Protein AF-A0A953LQ44-F1 (afdb_monomer_lite)

Foldseek 3Di:
DDDDDPDPDDDDDDPLLVVQAFDAWDQDPVVRFIETEHDEQHKYKDLDPGHYDYDDDQWDKDKDADPVSSMIMMAIAQAAADPPPPDPVRCTSNYNVNVVVSRVVVRVD

Structure (mmCIF, N/CA/C/O backbone):
data_AF-A0A953LQ44-F1
#
_entry.id   AF-A0A953LQ44-F1
#
loop_
_atom_site.group_PDB
_atom_site.id
_atom_site.type_symbol
_atom_site.label_atom_id
_atom_site.label_alt_id
_atom_site.label_comp_id
_atom_site.label_asym_id
_atom_site.label_entity_id
_atom_site.label_seq_id
_atom_site.pdbx_PDB_ins_code
_atom_site.Cartn_x
_atom_site.Cartn_y
_atom_site.Cartn_z
_atom_site.occupancy
_atom_site.B_iso_or_equiv
_atom_site.auth_seq_id
_atom_site.auth_comp_id
_atom_site.auth_asym_id
_atom_site.auth_atom_id
_atom_site.pdbx_PDB_model_num
ATOM 1 N N . MET A 1 1 ? 4.711 19.511 21.869 1.00 33.75 1 MET A N 1
ATOM 2 C CA . MET A 1 1 ? 3.902 18.855 22.917 1.00 33.75 1 MET A CA 1
ATOM 3 C C . MET A 1 1 ? 3.466 17.525 22.343 1.00 33.75 1 MET A C 1
ATOM 5 O O . MET A 1 1 ? 2.688 17.508 21.401 1.00 33.75 1 MET A O 1
ATOM 9 N N . ASN A 1 2 ? 4.115 16.459 22.804 1.00 45.22 2 ASN A N 1
ATOM 10 C CA . ASN A 1 2 ? 3.978 15.101 22.286 1.00 45.22 2 ASN A CA 1
ATOM 11 C C . ASN A 1 2 ? 2.720 14.438 22.852 1.00 45.22 2 ASN A C 1
ATOM 13 O O . ASN A 1 2 ? 2.501 14.488 24.060 1.00 45.22 2 ASN A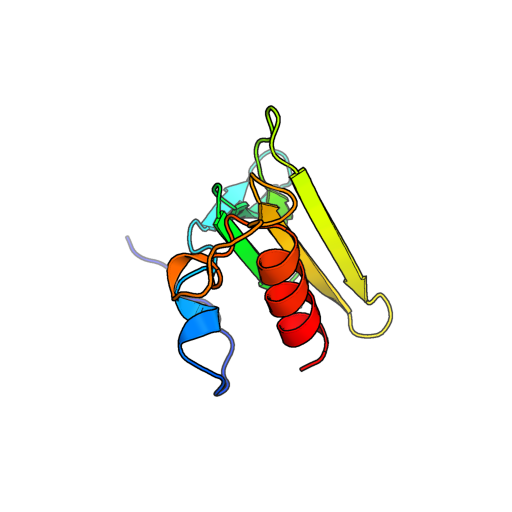 O 1
ATOM 17 N N . ALA A 1 3 ? 1.952 13.782 21.987 1.00 40.41 3 ALA A N 1
ATOM 18 C CA . ALA A 1 3 ? 0.891 12.839 22.327 1.00 40.41 3 ALA A CA 1
ATOM 19 C C . ALA A 1 3 ? 0.701 11.883 21.128 1.00 40.41 3 ALA A C 1
ATOM 21 O O . ALA A 1 3 ? 1.049 12.247 20.007 1.00 40.41 3 ALA A O 1
ATOM 22 N N . PRO A 1 4 ? 0.160 10.678 21.327 1.00 38.56 4 PRO A N 1
ATOM 23 C CA . PRO A 1 4 ? 0.835 9.526 21.897 1.00 38.56 4 PRO A CA 1
ATOM 24 C C . PRO A 1 4 ? 1.058 8.434 20.837 1.00 38.56 4 PRO A C 1
ATOM 26 O O . PRO A 1 4 ? 0.303 8.278 19.883 1.00 38.56 4 PRO A O 1
ATOM 29 N N . THR A 1 5 ? 2.096 7.634 21.047 1.00 43.91 5 THR A N 1
ATOM 30 C CA . THR A 1 5 ? 2.408 6.411 20.303 1.00 43.91 5 THR A CA 1
ATOM 31 C C . THR A 1 5 ? 1.335 5.345 20.575 1.00 43.91 5 THR A C 1
ATOM 33 O O . THR A 1 5 ? 1.522 4.463 21.410 1.00 43.91 5 THR A O 1
ATOM 36 N N . ALA A 1 6 ? 0.173 5.442 19.927 1.00 34.78 6 ALA A N 1
ATOM 37 C CA . ALA A 1 6 ? -0.905 4.470 20.070 1.00 34.78 6 ALA A CA 1
ATOM 38 C C . ALA A 1 6 ? -0.727 3.314 19.072 1.00 34.78 6 ALA A C 1
ATOM 40 O O . ALA A 1 6 ? -0.863 3.475 17.860 1.00 34.78 6 ALA A O 1
ATOM 41 N N . ALA A 1 7 ? -0.420 2.146 19.641 1.00 35.81 7 ALA A N 1
ATOM 42 C CA . ALA A 1 7 ? -0.510 0.820 19.038 1.00 35.81 7 ALA A CA 1
ATOM 43 C C . ALA A 1 7 ? 0.324 0.603 17.762 1.00 35.81 7 ALA A C 1
ATOM 45 O O . ALA A 1 7 ? -0.190 0.416 16.661 1.00 35.81 7 ALA A O 1
ATOM 46 N N . ALA A 1 8 ? 1.645 0.524 17.944 1.00 40.50 8 ALA A N 1
ATOM 47 C CA . ALA A 1 8 ? 2.421 -0.432 17.165 1.00 40.50 8 ALA A CA 1
ATOM 48 C C . ALA A 1 8 ? 1.905 -1.834 17.531 1.00 40.50 8 ALA A C 1
ATOM 50 O O . ALA A 1 8 ? 2.075 -2.285 18.667 1.00 40.50 8 ALA A O 1
ATOM 51 N N . GLU A 1 9 ? 1.200 -2.464 16.596 1.00 43.94 9 GLU A N 1
ATOM 52 C CA . GLU A 1 9 ? 0.653 -3.813 16.710 1.00 43.94 9 GLU A CA 1
ATOM 53 C C . GLU A 1 9 ? 1.745 -4.778 17.211 1.00 43.94 9 GLU A C 1
ATOM 55 O O . GLU A 1 9 ? 2.814 -4.939 16.617 1.00 43.94 9 GLU A O 1
ATOM 60 N N . ARG A 1 10 ? 1.504 -5.391 18.376 1.00 39.66 10 ARG A N 1
ATOM 61 C CA . ARG A 1 10 ? 2.316 -6.496 18.893 1.00 39.66 10 ARG A CA 1
ATOM 62 C C . ARG A 1 10 ? 2.048 -7.730 18.031 1.00 39.66 10 ARG A C 1
ATOM 64 O O . ARG A 1 10 ? 0.956 -8.271 18.112 1.00 39.66 10 ARG A O 1
ATOM 71 N N . SER A 1 11 ? 3.052 -8.226 17.310 1.00 43.12 11 SER A N 1
ATOM 72 C CA . SER A 1 11 ? 3.649 -9.562 17.511 1.00 43.12 11 SER A CA 1
ATOM 73 C C . SER A 1 11 ? 4.589 -9.938 16.355 1.00 43.12 11 SER A C 1
ATOM 75 O O . SER A 1 11 ? 4.490 -9.440 15.240 1.00 43.12 11 SER A O 1
ATOM 77 N N . ALA A 1 12 ? 5.547 -10.798 16.685 1.00 44.09 12 ALA A N 1
ATOM 78 C CA . ALA A 1 12 ? 6.690 -11.269 15.917 1.00 44.09 12 ALA A CA 1
ATOM 79 C C . ALA A 1 12 ? 6.395 -11.719 14.469 1.00 44.09 12 ALA A C 1
ATOM 81 O O . ALA A 1 12 ? 5.514 -12.535 14.223 1.00 44.09 12 ALA A O 1
ATOM 82 N N . GLY A 1 13 ? 7.224 -11.275 13.517 1.00 38.72 13 GLY A N 1
ATOM 83 C CA . GLY A 1 13 ? 7.262 -11.848 12.170 1.00 38.72 13 GLY A CA 1
ATOM 84 C C . GLY A 1 13 ? 8.189 -11.094 11.215 1.00 38.72 13 GLY A C 1
ATOM 85 O O . GLY A 1 13 ? 7.852 -9.994 10.804 1.00 38.72 13 GLY A O 1
ATOM 86 N N . ASN A 1 14 ? 9.322 -11.726 10.886 1.00 48.53 14 ASN A N 1
ATOM 87 C CA . ASN A 1 14 ? 10.274 -11.513 9.779 1.00 48.53 14 ASN A CA 1
ATOM 88 C C . ASN A 1 14 ? 10.683 -10.066 9.397 1.00 48.53 14 ASN A C 1
ATOM 90 O O . ASN A 1 14 ? 9.864 -9.262 8.962 1.00 48.53 14 ASN A O 1
ATOM 94 N N . GLY A 1 15 ? 11.985 -9.755 9.465 1.00 52.94 15 GLY A N 1
ATOM 95 C CA . GLY A 1 15 ? 12.549 -8.416 9.204 1.00 52.94 15 GLY A CA 1
ATOM 96 C C . GLY A 1 15 ? 12.130 -7.764 7.875 1.00 52.94 15 GLY A C 1
ATOM 97 O O . GLY A 1 15 ? 12.006 -6.543 7.822 1.00 52.94 15 GLY A O 1
ATOM 98 N N . ALA A 1 16 ? 11.797 -8.566 6.857 1.00 54.53 16 ALA A N 1
ATOM 99 C CA . ALA A 1 16 ? 11.326 -8.106 5.547 1.00 54.53 16 ALA A CA 1
ATOM 100 C C . ALA A 1 16 ? 10.016 -7.290 5.595 1.00 54.53 16 ALA A C 1
ATOM 102 O O . ALA A 1 16 ? 9.829 -6.363 4.806 1.00 54.53 16 ALA A O 1
ATOM 103 N N . PHE A 1 17 ? 9.116 -7.590 6.543 1.00 65.94 17 PHE A N 1
ATOM 104 C CA . PHE A 1 17 ? 7.835 -6.884 6.665 1.00 65.94 17 PHE A CA 1
ATOM 105 C C . PHE A 1 17 ? 8.001 -5.449 7.163 1.00 65.94 17 PHE A C 1
ATOM 107 O O . PHE A 1 17 ? 7.177 -4.600 6.834 1.00 65.94 17 PHE A O 1
ATOM 114 N N . ARG A 1 18 ? 9.034 -5.179 7.972 1.00 71.88 18 ARG A N 1
ATOM 115 C CA . ARG A 1 18 ? 9.238 -3.867 8.605 1.00 71.88 18 ARG A CA 1
ATOM 116 C C . ARG A 1 18 ? 9.911 -2.865 7.682 1.00 71.88 18 ARG A C 1
ATOM 118 O O . ARG A 1 18 ? 9.671 -1.677 7.840 1.00 71.88 18 ARG A O 1
ATOM 125 N N . GLU A 1 19 ? 10.734 -3.338 6.753 1.00 76.94 19 GLU A N 1
ATOM 126 C CA . GLU A 1 19 ? 11.470 -2.477 5.822 1.00 76.94 19 GLU A CA 1
ATOM 127 C C . GLU A 1 19 ? 10.533 -1.677 4.910 1.00 76.94 19 GLU A C 1
ATOM 129 O O . GLU A 1 19 ? 10.794 -0.514 4.625 1.00 76.94 19 GLU A O 1
ATOM 134 N N . HIS A 1 20 ? 9.413 -2.282 4.512 1.00 84.50 20 HIS A N 1
ATOM 135 C CA . HIS A 1 20 ? 8.482 -1.708 3.541 1.00 84.50 20 HIS A CA 1
ATOM 136 C C . HIS A 1 20 ? 7.183 -1.183 4.181 1.00 84.50 20 HIS A C 1
ATOM 138 O O . HIS A 1 20 ? 6.256 -0.806 3.469 1.00 84.50 20 HIS A O 1
ATOM 144 N N . LEU A 1 21 ? 7.063 -1.199 5.514 1.00 89.75 21 LEU A N 1
ATOM 145 C CA . LEU A 1 21 ? 5.835 -0.783 6.192 1.00 89.75 21 LEU A CA 1
ATOM 146 C C . LEU A 1 21 ? 5.747 0.747 6.256 1.00 89.75 21 LEU A C 1
ATOM 148 O O . LEU A 1 21 ? 6.638 1.399 6.800 1.00 89.75 21 LEU A O 1
ATOM 152 N N . ALA A 1 22 ? 4.643 1.315 5.773 1.00 92.56 22 ALA A N 1
ATOM 153 C CA . ALA A 1 22 ? 4.426 2.756 5.815 1.00 92.56 22 ALA A CA 1
ATOM 154 C C . ALA A 1 22 ? 4.343 3.277 7.263 1.00 92.56 22 ALA A C 1
ATOM 156 O O . ALA A 1 22 ? 3.576 2.772 8.088 1.00 92.56 22 ALA A O 1
ATOM 157 N N . ALA A 1 23 ? 5.106 4.332 7.561 1.00 88.62 23 ALA A N 1
ATOM 158 C CA . ALA A 1 23 ? 5.153 4.966 8.885 1.00 88.62 23 ALA A CA 1
ATOM 159 C C . ALA A 1 23 ? 4.532 6.376 8.922 1.00 88.62 23 ALA A C 1
ATOM 161 O O . ALA A 1 23 ? 4.362 6.954 9.998 1.00 88.62 23 ALA A O 1
ATOM 162 N N . ASN A 1 24 ? 4.183 6.944 7.763 1.00 91.06 24 ASN A N 1
ATOM 163 C CA . ASN A 1 24 ? 3.723 8.328 7.645 1.00 91.06 24 ASN A CA 1
ATOM 164 C C . ASN A 1 24 ? 2.257 8.474 8.074 1.00 91.06 24 ASN A C 1
ATOM 166 O O . ASN A 1 24 ? 1.352 8.437 7.239 1.00 91.06 24 ASN A O 1
ATOM 170 N N . ARG A 1 25 ? 2.020 8.652 9.377 1.00 94.00 25 ARG A N 1
ATOM 171 C CA . ARG A 1 25 ? 0.681 8.878 9.940 1.00 94.00 25 ARG A CA 1
ATOM 172 C C . ARG A 1 25 ? 0.395 10.361 10.178 1.00 94.00 25 ARG A C 1
ATOM 174 O O . ARG A 1 25 ? 1.276 11.102 10.608 1.00 94.00 25 ARG A O 1
ATOM 181 N N . TYR A 1 26 ? -0.836 10.789 9.922 1.00 94.12 26 TYR A N 1
ATOM 182 C CA . TYR A 1 26 ? -1.313 12.149 10.177 1.00 94.12 26 TYR A CA 1
ATOM 183 C C . TYR A 1 26 ? -2.833 12.158 10.369 1.00 94.12 26 TYR A C 1
ATOM 185 O O . TYR A 1 26 ? -3.509 11.229 9.948 1.00 94.12 26 TYR A O 1
ATOM 193 N N . PHE A 1 27 ? -3.383 13.209 10.976 1.00 95.56 27 PHE A N 1
ATOM 194 C CA . PHE A 1 27 ? -4.836 13.377 11.062 1.00 95.56 27 PHE A CA 1
ATOM 195 C C . PHE A 1 27 ? -5.363 14.075 9.804 1.00 95.56 27 PHE A C 1
ATOM 197 O O . PHE A 1 27 ? -4.960 15.206 9.507 1.00 95.56 27 PHE A O 1
ATOM 204 N N . ASP A 1 28 ? -6.257 13.419 9.066 1.00 94.25 28 ASP A N 1
ATOM 205 C CA . ASP A 1 28 ? -6.868 13.972 7.862 1.00 94.25 28 ASP A CA 1
ATOM 206 C C . ASP A 1 28 ? -8.177 14.690 8.210 1.00 94.25 28 ASP A C 1
ATOM 208 O O . ASP A 1 28 ? -9.157 14.087 8.646 1.00 94.25 28 ASP A O 1
ATOM 212 N N . ARG A 1 29 ? -8.196 16.013 8.021 1.00 94.00 29 ARG A N 1
ATOM 213 C CA . ARG A 1 29 ? -9.354 16.854 8.363 1.00 94.00 29 ARG A CA 1
ATOM 214 C C . ARG A 1 29 ? -10.525 16.691 7.402 1.00 94.00 29 ARG A C 1
ATOM 216 O O . ARG A 1 29 ? -11.646 16.999 7.790 1.00 94.00 29 ARG A O 1
ATOM 223 N N . ASN A 1 30 ? -10.285 16.233 6.176 1.00 93.81 30 ASN A N 1
ATOM 224 C CA . ASN A 1 30 ? -11.345 16.053 5.191 1.00 93.81 30 ASN A CA 1
ATOM 225 C C . ASN A 1 30 ? -12.154 14.794 5.510 1.00 93.81 30 ASN A C 1
ATOM 227 O O . ASN A 1 30 ? -13.371 14.794 5.354 1.00 93.81 30 ASN A O 1
ATOM 231 N N . PHE A 1 31 ? -11.479 13.749 5.996 1.00 91.88 31 PHE A N 1
ATOM 232 C 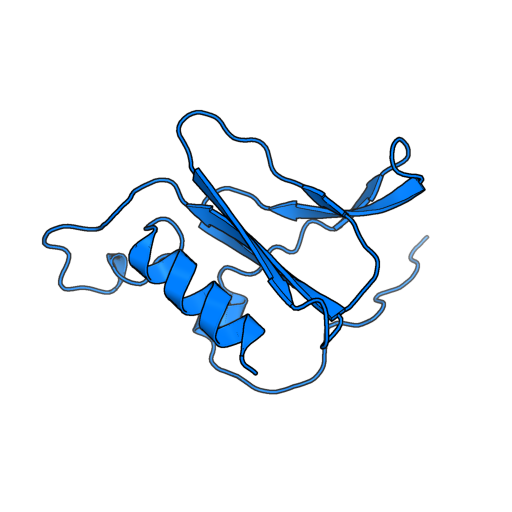CA . PHE A 1 31 ? -12.115 12.512 6.454 1.00 91.88 31 PHE A CA 1
ATOM 233 C C . PHE A 1 31 ? -12.422 12.496 7.957 1.00 91.88 31 PHE A C 1
ATOM 235 O O . PHE A 1 31 ? -13.112 11.592 8.420 1.00 91.88 31 PHE A O 1
ATOM 242 N N . ASN A 1 32 ? -11.933 13.487 8.712 1.00 93.75 32 ASN A N 1
ATOM 243 C CA . ASN A 1 32 ? -12.048 13.574 10.169 1.00 93.75 32 ASN A CA 1
ATOM 244 C C . ASN A 1 32 ? -11.602 12.273 10.870 1.00 93.75 32 ASN A C 1
ATOM 246 O O . ASN A 1 32 ? -12.290 11.754 11.748 1.00 93.75 32 ASN A O 1
ATOM 250 N N . SER A 1 33 ? -10.469 11.721 10.435 1.00 95.12 33 SER A N 1
ATOM 251 C CA . SER A 1 33 ? -9.951 10.425 10.881 1.00 95.12 33 SER A CA 1
ATOM 252 C C . SER A 1 33 ? -8.422 10.403 10.809 1.00 95.12 33 SER A C 1
ATOM 254 O O . SER A 1 33 ? -7.809 11.199 10.088 1.00 95.12 33 SER A O 1
ATOM 256 N N . ASP A 1 34 ? -7.797 9.492 11.553 1.00 96.38 34 ASP A N 1
ATOM 257 C CA . ASP A 1 34 ? -6.378 9.204 11.376 1.00 96.38 34 ASP A CA 1
ATOM 258 C C . ASP A 1 34 ? -6.141 8.624 9.982 1.00 96.38 34 ASP A C 1
ATOM 260 O O . ASP A 1 34 ? -6.937 7.843 9.461 1.00 96.38 34 ASP A O 1
ATOM 264 N N . ALA A 1 35 ? -5.027 9.002 9.372 1.00 96.44 35 ALA A N 1
ATOM 265 C CA . ALA A 1 35 ? -4.646 8.562 8.048 1.00 96.44 35 ALA A CA 1
ATOM 266 C C . ALA A 1 35 ? -3.194 8.089 8.011 1.00 96.44 35 ALA A C 1
ATOM 268 O O . ALA A 1 35 ? -2.322 8.613 8.708 1.00 96.44 35 ALA A O 1
ATOM 269 N N . VAL A 1 36 ? -2.923 7.106 7.157 1.00 97.44 36 VAL A N 1
ATOM 270 C CA . VAL A 1 36 ? -1.575 6.624 6.850 1.00 97.44 36 VAL A CA 1
ATOM 271 C C . VAL A 1 36 ? -1.307 6.833 5.371 1.00 97.44 36 VAL A C 1
ATOM 273 O O . VAL A 1 36 ? -2.048 6.338 4.524 1.00 97.44 36 VAL A O 1
ATOM 276 N N . LYS A 1 37 ? -0.237 7.565 5.057 1.00 96.38 37 LYS A N 1
ATOM 277 C CA . LYS A 1 37 ? 0.221 7.775 3.685 1.00 96.38 37 LYS A CA 1
ATOM 278 C C . LYS A 1 37 ? 1.225 6.698 3.290 1.00 96.38 37 LYS A C 1
ATOM 280 O O . LYS A 1 37 ? 2.287 6.608 3.898 1.00 96.38 37 LYS A O 1
ATOM 285 N N . ILE A 1 38 ? 0.906 5.946 2.243 1.00 96.38 38 ILE A N 1
ATOM 286 C CA . ILE A 1 38 ? 1.800 4.973 1.611 1.00 96.38 38 ILE A CA 1
ATOM 287 C C . ILE A 1 38 ? 2.585 5.667 0.493 1.00 96.38 38 ILE A C 1
ATOM 289 O O . ILE A 1 38 ? 1.987 6.287 -0.394 1.00 96.38 38 ILE A O 1
ATOM 293 N N . LEU A 1 39 ? 3.911 5.556 0.526 1.00 95.56 39 LEU A N 1
ATOM 294 C CA . LEU A 1 39 ? 4.829 6.007 -0.522 1.00 95.56 39 LEU A CA 1
ATOM 295 C C . LEU A 1 39 ? 5.179 4.861 -1.497 1.00 95.56 39 LEU A C 1
ATOM 297 O O . LEU A 1 39 ? 4.927 3.694 -1.195 1.00 95.56 39 LEU A O 1
ATOM 301 N N . PRO A 1 40 ? 5.755 5.153 -2.679 1.00 94.12 40 PRO A N 1
ATOM 302 C CA . PRO A 1 40 ? 6.158 4.110 -3.619 1.00 94.12 40 PRO A CA 1
ATOM 303 C C . PRO A 1 40 ? 7.121 3.088 -3.000 1.00 94.12 40 PRO A C 1
ATOM 305 O O . PRO A 1 40 ? 8.165 3.451 -2.460 1.00 94.12 40 PRO A O 1
ATOM 308 N N . GLY A 1 41 ? 6.797 1.803 -3.139 1.00 92.12 41 GLY A N 1
ATOM 309 C CA . GLY A 1 41 ? 7.534 0.699 -2.527 1.00 92.12 41 GLY A CA 1
ATOM 310 C C . GLY A 1 41 ? 7.156 0.426 -1.070 1.00 92.12 41 GLY A C 1
ATOM 311 O O . GLY A 1 41 ? 7.864 -0.326 -0.411 1.00 92.12 41 GLY A O 1
ATOM 312 N N . GLU A 1 42 ? 6.076 1.015 -0.558 1.00 95.25 42 GLU A N 1
ATOM 313 C CA . GLU A 1 42 ? 5.564 0.732 0.781 1.00 95.25 42 GLU A CA 1
ATOM 314 C C . GLU A 1 42 ? 4.237 -0.038 0.736 1.00 95.25 42 GLU A C 1
ATOM 316 O O . GLU A 1 42 ? 3.536 -0.112 -0.279 1.00 95.25 42 GLU A O 1
ATOM 321 N N . TYR A 1 43 ? 3.865 -0.599 1.881 1.00 96.00 43 TYR A N 1
ATOM 322 C CA . TYR A 1 43 ? 2.554 -1.181 2.123 1.00 96.00 43 TYR A CA 1
ATOM 323 C C . TYR A 1 43 ? 2.109 -0.927 3.562 1.00 96.00 43 TYR A C 1
ATOM 325 O O . TYR A 1 43 ? 2.898 -0.543 4.428 1.00 96.00 43 TYR A O 1
ATOM 333 N N . TYR A 1 44 ? 0.826 -1.135 3.826 1.00 96.75 44 TYR A N 1
ATOM 334 C CA . TYR A 1 44 ? 0.260 -0.986 5.154 1.00 96.75 44 TYR A CA 1
ATOM 335 C C . TYR A 1 44 ? -0.920 -1.938 5.348 1.00 96.75 44 TYR A C 1
ATOM 337 O O . TYR A 1 44 ? -1.742 -2.097 4.447 1.00 96.75 44 TYR A O 1
ATOM 345 N N . VAL A 1 45 ? -1.004 -2.560 6.522 1.00 95.81 45 VAL A N 1
ATOM 346 C CA . VAL A 1 45 ? -2.116 -3.420 6.954 1.00 95.81 45 VAL A CA 1
ATOM 347 C C . VAL A 1 45 ? -2.565 -2.935 8.322 1.00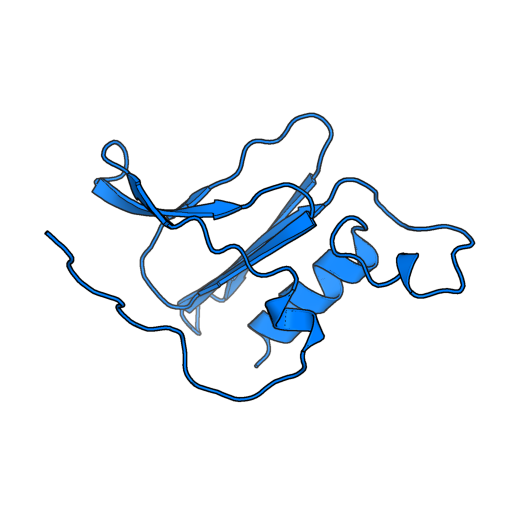 95.81 45 VAL A C 1
ATOM 349 O O . VAL A 1 45 ? -1.741 -2.494 9.118 1.00 95.81 45 VAL A O 1
ATOM 352 N N . THR A 1 46 ? -3.867 -2.965 8.581 1.00 94.75 46 THR A N 1
ATOM 353 C CA . THR A 1 46 ? -4.424 -2.579 9.873 1.00 94.75 46 THR A CA 1
ATOM 354 C C . THR A 1 46 ? -5.805 -3.186 10.099 1.00 94.75 46 THR A C 1
ATOM 356 O O . THR A 1 46 ? -6.563 -3.417 9.153 1.00 94.75 46 THR A O 1
ATOM 359 N N . ALA A 1 47 ? -6.138 -3.406 11.369 1.00 94.69 47 ALA A N 1
ATOM 360 C CA . ALA A 1 47 ? -7.500 -3.678 11.832 1.00 94.69 47 ALA A CA 1
ATOM 361 C C . ALA A 1 47 ? -8.206 -2.423 12.390 1.00 94.69 47 ALA A C 1
ATOM 363 O O . ALA A 1 47 ? -9.384 -2.475 12.736 1.00 94.69 47 ALA A O 1
ATOM 364 N N . SER A 1 48 ? -7.490 -1.301 12.510 1.00 93.00 48 SER A N 1
ATOM 365 C CA . SER A 1 48 ? -8.009 -0.061 13.088 1.00 93.00 48 SER A CA 1
ATOM 366 C C . SER A 1 48 ? -8.860 0.728 12.091 1.00 93.00 48 SER A C 1
ATOM 368 O O . SER A 1 48 ? -8.644 0.679 10.879 1.00 93.00 48 SER A O 1
ATOM 370 N N . GLU A 1 49 ? -9.797 1.522 12.610 1.00 91.75 49 GLU A N 1
ATOM 371 C CA . GLU A 1 49 ? -10.576 2.476 11.817 1.00 91.75 49 GLU A CA 1
ATOM 372 C C . GLU A 1 49 ? -9.735 3.715 11.484 1.00 91.75 49 GLU A C 1
ATOM 374 O O . GLU A 1 49 ? -9.699 4.690 12.231 1.00 91.75 49 GLU A O 1
ATOM 379 N N . LEU A 1 50 ? -9.026 3.651 10.359 1.00 94.69 50 LEU A N 1
ATOM 380 C CA . LEU A 1 50 ? -8.231 4.749 9.813 1.00 94.69 50 LEU A CA 1
ATOM 381 C C . LEU A 1 50 ? -8.300 4.760 8.284 1.00 94.69 50 LEU A C 1
ATOM 383 O O . LEU A 1 50 ? -8.688 3.775 7.649 1.00 94.69 50 LEU A O 1
ATOM 387 N N . VAL A 1 51 ? -7.881 5.867 7.681 1.00 95.50 51 VAL A N 1
ATOM 388 C CA . VAL A 1 51 ? -7.811 6.030 6.228 1.00 95.50 51 VAL A CA 1
ATOM 389 C C . VAL A 1 51 ? -6.420 5.650 5.724 1.00 95.50 51 VAL A C 1
ATOM 391 O O . VAL A 1 51 ? -5.413 6.174 6.188 1.00 95.50 51 VAL A O 1
ATOM 394 N N . ILE A 1 52 ? -6.333 4.772 4.728 1.00 96.44 52 ILE A N 1
ATOM 395 C CA . ILE A 1 52 ? -5.070 4.519 4.024 1.00 96.44 52 ILE A CA 1
ATOM 396 C C . ILE A 1 52 ? -5.079 5.326 2.726 1.00 96.44 52 ILE A C 1
ATOM 398 O O . ILE A 1 52 ? -6.016 5.219 1.937 1.00 96.44 52 ILE A O 1
ATOM 402 N N . VAL A 1 53 ? -4.058 6.156 2.517 1.00 96.31 53 VAL A N 1
ATOM 403 C CA . VAL A 1 53 ? -3.979 7.106 1.402 1.00 96.31 53 VAL A CA 1
ATOM 404 C C . VAL A 1 53 ? -2.697 6.883 0.616 1.00 96.31 53 VAL A C 1
ATOM 406 O O . VAL A 1 53 ? -1.622 6.694 1.181 1.00 96.31 53 VAL A O 1
ATOM 409 N N . THR A 1 54 ? -2.777 6.997 -0.704 1.00 96.19 54 THR A N 1
ATOM 410 C CA . THR A 1 54 ? -1.597 7.118 -1.555 1.00 96.19 54 THR A CA 1
ATOM 411 C C . THR A 1 54 ? -1.897 7.990 -2.770 1.00 96.19 54 THR A C 1
ATOM 413 O O . THR A 1 54 ? -3.057 8.266 -3.073 1.00 96.19 54 THR A O 1
ATOM 416 N N . VAL A 1 55 ? -0.853 8.456 -3.448 1.00 96.12 55 VAL A N 1
ATOM 417 C CA . VAL A 1 55 ? -0.967 9.207 -4.703 1.00 96.12 55 VAL A CA 1
ATOM 418 C C . VAL A 1 55 ? -0.391 8.342 -5.809 1.00 96.12 55 VAL A C 1
ATOM 420 O O . VAL A 1 55 ? 0.779 7.974 -5.744 1.00 96.12 55 VAL A O 1
ATOM 423 N N . LEU A 1 56 ? -1.203 8.031 -6.819 1.00 95.06 56 LEU A N 1
ATOM 424 C CA . LEU A 1 56 ? -0.790 7.214 -7.956 1.00 95.06 56 LEU A CA 1
ATOM 425 C C . LEU A 1 56 ? -0.574 8.082 -9.198 1.00 95.06 56 LEU A C 1
ATOM 427 O O . LEU A 1 56 ? -1.390 8.944 -9.519 1.00 95.06 56 LEU A O 1
ATOM 431 N N . GLY A 1 57 ? 0.541 7.833 -9.883 1.00 93.12 57 GLY A N 1
ATOM 432 C CA . GLY A 1 57 ? 0.770 8.236 -11.270 1.00 93.12 57 GLY A CA 1
ATOM 433 C C . GLY A 1 57 ? 0.577 7.030 -12.189 1.00 93.12 57 GLY A C 1
ATOM 434 O O . GLY A 1 57 ? -0.515 6.482 -12.275 1.00 93.12 57 GLY A O 1
ATOM 435 N N . SER A 1 58 ? 1.659 6.569 -12.821 1.00 93.56 58 SER A N 1
ATOM 436 C CA . SER A 1 58 ? 1.691 5.286 -13.547 1.00 93.56 58 SER A CA 1
ATOM 437 C C . SER A 1 58 ? 1.777 4.054 -12.635 1.00 93.56 58 SER A C 1
ATOM 439 O O . SER A 1 58 ? 1.659 2.928 -13.109 1.00 93.56 58 SER A O 1
ATOM 441 N N . CYS A 1 59 ? 2.042 4.263 -11.345 1.00 95.12 59 CYS A N 1
ATOM 4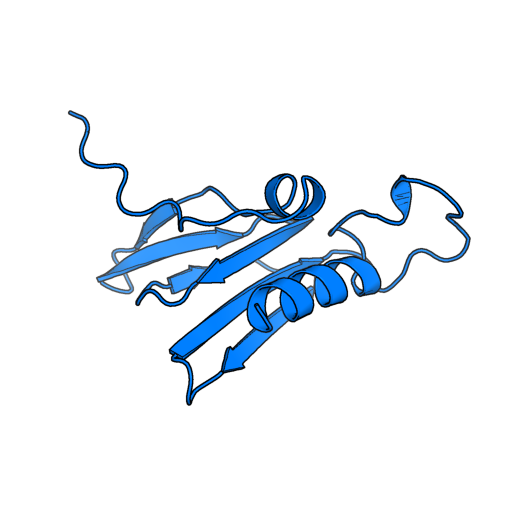42 C CA . CYS A 1 59 ? 2.172 3.205 -10.349 1.00 95.12 59 CYS A CA 1
ATOM 443 C C . CYS A 1 59 ? 0.817 2.564 -10.036 1.00 95.12 59 CYS A C 1
ATOM 445 O O . CYS A 1 59 ? -0.237 3.148 -10.293 1.00 95.12 59 CYS A O 1
ATOM 447 N N . VAL A 1 60 ? 0.853 1.379 -9.431 1.00 95.56 60 VAL A N 1
ATOM 448 C CA . VAL A 1 60 ? -0.344 0.602 -9.102 1.00 95.56 60 VAL A CA 1
ATOM 449 C C . VAL A 1 60 ? -0.401 0.340 -7.599 1.00 95.56 60 VAL A C 1
ATOM 451 O O . VAL A 1 60 ? 0.617 0.157 -6.930 1.00 95.56 60 VAL A O 1
ATOM 454 N N . SER A 1 61 ? -1.622 0.323 -7.070 1.00 96.81 61 SER A N 1
ATOM 455 C CA . SER A 1 61 ? -1.927 -0.054 -5.694 1.00 96.81 61 SER A CA 1
ATOM 456 C C . SER A 1 61 ? -3.005 -1.127 -5.686 1.00 96.81 61 SER A C 1
ATOM 458 O O . SER A 1 61 ? -4.015 -1.007 -6.381 1.00 96.81 61 SER A O 1
ATOM 460 N N . ALA A 1 62 ? -2.799 -2.166 -4.884 1.00 96.69 62 ALA A N 1
ATOM 461 C CA . ALA A 1 62 ? -3.816 -3.151 -4.563 1.00 96.69 62 ALA A CA 1
ATOM 462 C C . ALA A 1 62 ? -4.371 -2.883 -3.164 1.00 96.69 62 ALA A C 1
ATOM 464 O O . ALA A 1 62 ? -3.612 -2.713 -2.210 1.00 96.69 62 ALA A O 1
ATOM 465 N N . CYS A 1 63 ? -5.699 -2.882 -3.049 1.00 97.12 63 CYS A N 1
ATOM 466 C CA . CYS A 1 63 ? -6.429 -2.740 -1.792 1.00 97.12 63 CYS A CA 1
ATOM 467 C C . CYS A 1 63 ? -7.158 -4.045 -1.489 1.00 97.12 63 CYS A C 1
ATOM 469 O O . CYS A 1 63 ? -7.920 -4.530 -2.327 1.00 97.12 63 CYS A O 1
ATOM 471 N N . ILE A 1 64 ? -6.961 -4.598 -0.296 1.00 96.88 64 ILE A N 1
ATOM 472 C CA . ILE A 1 64 ? -7.612 -5.840 0.127 1.00 96.88 64 ILE A CA 1
ATOM 473 C C . ILE A 1 64 ? -8.283 -5.599 1.476 1.00 96.88 64 ILE A C 1
ATOM 475 O O . ILE A 1 64 ? -7.695 -4.999 2.376 1.00 96.88 64 ILE A O 1
ATOM 479 N N . ARG A 1 65 ? -9.525 -6.066 1.615 1.00 95.56 65 ARG A N 1
ATOM 480 C CA . ARG A 1 65 ? -10.304 -5.970 2.851 1.00 95.56 65 ARG A CA 1
ATOM 481 C C . ARG A 1 65 ? -10.981 -7.299 3.145 1.00 95.56 65 ARG A C 1
ATOM 483 O O . ARG A 1 65 ? -11.796 -7.762 2.351 1.00 95.56 65 ARG A O 1
ATOM 490 N N . ASP A 1 66 ? -10.701 -7.846 4.318 1.00 94.88 66 ASP A N 1
ATOM 491 C CA . ASP A 1 66 ? -11.498 -8.899 4.931 1.00 94.88 66 ASP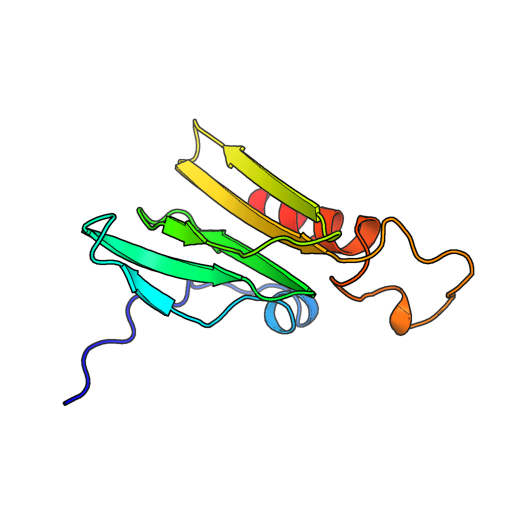 A CA 1
ATOM 492 C C . ASP A 1 66 ? -12.616 -8.237 5.757 1.00 94.88 66 ASP A C 1
ATOM 494 O O . ASP A 1 66 ? -12.365 -7.477 6.700 1.00 94.88 66 ASP A O 1
ATOM 498 N N . ARG A 1 67 ? -13.873 -8.464 5.359 1.00 93.38 67 ARG A N 1
ATOM 499 C CA . ARG A 1 67 ? -15.037 -7.873 6.038 1.00 93.38 67 ARG A CA 1
ATOM 500 C C . ARG A 1 67 ? -15.419 -8.622 7.311 1.00 93.38 67 ARG A C 1
ATOM 502 O O . ARG A 1 67 ? -16.014 -8.000 8.182 1.00 93.38 67 ARG A O 1
ATOM 509 N N . GLU A 1 68 ? -15.088 -9.905 7.419 1.00 94.12 68 GLU A N 1
ATOM 510 C CA . GLU A 1 68 ? -15.427 -10.728 8.582 1.00 94.12 68 GLU A CA 1
ATOM 511 C C . GLU A 1 68 ? -14.443 -10.478 9.723 1.00 94.12 68 GLU A C 1
ATOM 513 O O . GLU A 1 68 ? -14.855 -10.271 10.862 1.00 94.12 68 GLU A O 1
ATOM 518 N N . LYS A 1 69 ? -13.143 -10.412 9.412 1.00 91.50 69 LYS A N 1
ATOM 519 C CA . LYS A 1 69 ? -12.097 -10.114 10.405 1.00 91.50 69 LYS A CA 1
ATOM 520 C C . LYS A 1 69 ? -11.913 -8.622 10.677 1.00 91.50 69 LYS A C 1
ATOM 522 O O . LYS A 1 69 ? -11.267 -8.255 11.652 1.00 91.50 69 LYS A O 1
ATOM 527 N N . GLY A 1 70 ? -12.433 -7.754 9.807 1.00 92.62 70 GLY A N 1
ATOM 528 C CA . GLY A 1 70 ? -12.266 -6.304 9.923 1.00 92.62 70 GLY A CA 1
ATOM 529 C C . GLY A 1 70 ? -10.858 -5.798 9.585 1.00 92.62 70 GLY A C 1
ATOM 530 O O . GLY A 1 70 ? -10.565 -4.632 9.833 1.00 92.62 70 GLY A O 1
ATOM 531 N N . ILE A 1 71 ? -10.006 -6.633 8.987 1.00 95.12 71 ILE A N 1
ATOM 532 C CA . ILE A 1 71 ? -8.619 -6.302 8.639 1.00 95.12 71 ILE A CA 1
ATOM 533 C C . ILE A 1 71 ? -8.560 -5.870 7.176 1.00 95.12 71 ILE A C 1
ATOM 535 O O . ILE A 1 71 ? -9.186 -6.476 6.304 1.00 95.12 71 ILE A O 1
ATOM 539 N N . GLY A 1 72 ? -7.798 -4.824 6.878 1.00 96.06 72 GLY A N 1
ATOM 540 C CA . GLY A 1 72 ? -7.532 -4.416 5.507 1.00 96.06 72 GLY A CA 1
ATOM 541 C C . GLY A 1 72 ? -6.128 -3.877 5.321 1.00 96.06 72 GLY A C 1
ATOM 542 O O . GLY A 1 72 ? -5.408 -3.597 6.275 1.00 96.06 72 GLY A O 1
ATOM 543 N N . GLY A 1 73 ? -5.739 -3.726 4.066 1.00 96.69 73 GLY A N 1
ATOM 544 C CA . GLY A 1 73 ? -4.442 -3.189 3.718 1.00 96.69 73 GLY A CA 1
ATOM 545 C C . GLY A 1 73 ? -4.368 -2.708 2.285 1.00 96.69 73 GLY A C 1
ATOM 546 O O . GLY A 1 73 ? -5.255 -2.953 1.463 1.00 96.69 73 GLY A O 1
ATOM 547 N N . MET A 1 74 ? -3.284 -2.002 2.011 1.00 97.94 74 MET A N 1
ATOM 548 C CA . MET A 1 74 ? -2.991 -1.395 0.724 1.00 97.94 74 MET A CA 1
ATOM 549 C C . MET A 1 74 ? -1.479 -1.453 0.486 1.00 97.94 74 MET A C 1
ATOM 551 O O . MET A 1 74 ? -0.701 -1.325 1.431 1.00 97.94 74 MET A O 1
ATOM 555 N N . ASN A 1 75 ? -1.047 -1.650 -0.757 1.00 96.69 75 ASN A N 1
ATOM 556 C CA . ASN A 1 75 ? 0.358 -1.511 -1.163 1.00 96.69 75 ASN A CA 1
ATOM 557 C C . ASN A 1 75 ? 0.532 -0.412 -2.221 1.00 96.69 75 ASN A C 1
ATOM 559 O O . ASN A 1 75 ? -0.451 0.131 -2.718 1.00 96.69 75 ASN A O 1
ATOM 563 N N . HIS A 1 76 ? 1.769 -0.072 -2.570 1.00 96.31 76 HIS A N 1
ATOM 564 C CA . HIS A 1 76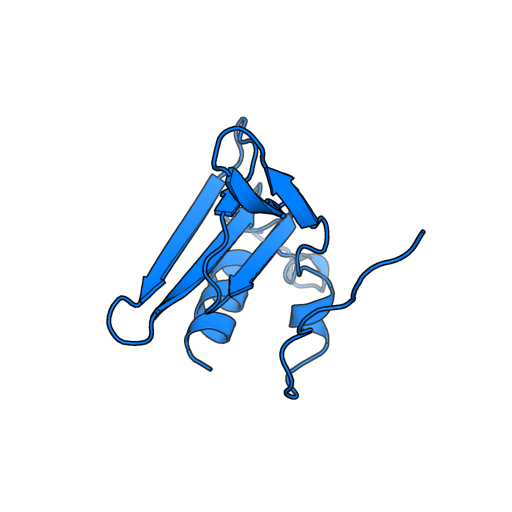 ? 2.080 0.809 -3.694 1.00 96.31 76 HIS A CA 1
ATOM 565 C C . HIS A 1 76 ? 3.337 0.300 -4.399 1.00 96.31 76 HIS A C 1
ATOM 567 O O . HIS A 1 76 ? 4.450 0.507 -3.919 1.00 96.31 76 HIS A O 1
ATOM 573 N N . PHE A 1 77 ? 3.180 -0.313 -5.572 1.00 94.25 77 PHE A N 1
ATOM 574 C CA . PHE A 1 77 ? 4.292 -0.828 -6.372 1.00 94.25 77 PHE A CA 1
ATOM 575 C C . PHE A 1 77 ? 4.386 -0.122 -7.731 1.00 94.25 77 PHE A C 1
ATOM 577 O O . PHE A 1 77 ? 3.415 0.427 -8.253 1.00 94.25 77 PHE A O 1
ATOM 584 N N . MET A 1 78 ? 5.591 -0.104 -8.299 1.00 91.50 78 MET A N 1
ATOM 585 C CA . MET A 1 78 ? 5.904 0.645 -9.522 1.00 91.50 78 MET A CA 1
ATOM 586 C C . MET A 1 78 ? 5.995 -0.253 -10.756 1.00 91.50 78 MET A C 1
ATOM 588 O O . MET A 1 78 ? 5.717 0.197 -11.863 1.00 91.50 78 MET A O 1
ATOM 592 N N . LEU A 1 79 ? 6.407 -1.507 -10.576 1.00 88.19 79 LEU A N 1
ATOM 593 C CA . LEU A 1 79 ? 6.738 -2.432 -11.657 1.00 88.19 79 LEU A CA 1
ATOM 594 C C . LEU A 1 79 ? 5.967 -3.736 -11.463 1.00 88.19 79 LEU A C 1
ATOM 596 O O . LEU A 1 79 ? 5.802 -4.173 -10.331 1.00 88.19 79 LEU A O 1
ATOM 600 N N . ALA A 1 80 ? 5.481 -4.358 -12.539 1.00 79.12 80 ALA A N 1
ATOM 601 C CA . ALA A 1 80 ? 4.669 -5.575 -12.433 1.00 79.12 80 ALA A CA 1
ATOM 602 C C . ALA A 1 80 ? 5.482 -6.774 -11.915 1.00 79.12 80 ALA A C 1
ATOM 604 O O . ALA A 1 80 ? 5.077 -7.436 -10.961 1.00 79.12 80 ALA A O 1
ATOM 605 N N . ASP A 1 81 ? 6.647 -7.003 -12.517 1.00 76.88 81 ASP A N 1
ATOM 606 C CA . ASP A 1 81 ? 7.558 -8.090 -12.179 1.00 76.88 81 ASP A CA 1
ATOM 607 C C . ASP A 1 81 ? 9.005 -7.677 -12.482 1.00 76.88 81 ASP A C 1
ATOM 609 O O . ASP A 1 81 ? 9.255 -6.688 -13.181 1.00 76.88 81 ASP A O 1
ATOM 613 N N . CYS A 1 82 ? 9.956 -8.427 -11.946 1.00 69.25 82 CYS A N 1
ATOM 614 C CA . CYS A 1 82 ? 11.379 -8.230 -12.125 1.00 69.25 82 CYS A CA 1
ATOM 615 C C . CYS A 1 82 ? 11.959 -9.382 -12.958 1.00 69.25 82 CYS A C 1
ATOM 617 O O . CYS A 1 82 ? 12.544 -10.332 -12.442 1.00 69.25 82 CYS A O 1
ATOM 619 N N . ALA A 1 83 ? 11.778 -9.314 -14.279 1.00 62.28 83 ALA A N 1
ATOM 620 C CA . ALA A 1 83 ? 12.285 -10.342 -15.183 1.00 62.28 83 ALA A CA 1
ATOM 621 C C . ALA A 1 83 ? 13.826 -10.394 -15.142 1.00 62.28 83 ALA A C 1
ATOM 623 O O . ALA A 1 83 ? 14.498 -9.459 -15.579 1.00 62.28 83 ALA A O 1
ATOM 624 N N . GLY A 1 84 ? 14.379 -11.499 -14.634 1.00 61.84 84 GLY A N 1
ATOM 625 C CA . GLY A 1 84 ? 15.818 -11.781 -14.647 1.00 61.84 84 GLY A CA 1
ATOM 626 C C . GLY A 1 84 ? 16.621 -11.235 -13.464 1.00 61.84 84 GLY A C 1
ATOM 627 O O . GLY A 1 84 ? 17.849 -11.224 -13.530 1.00 61.84 84 GLY A O 1
ATOM 628 N N . CYS A 1 85 ? 15.978 -10.786 -12.384 1.00 60.56 85 CYS A N 1
ATOM 629 C CA . CYS A 1 85 ? 16.695 -10.462 -11.155 1.00 60.56 85 CYS A CA 1
ATOM 630 C C . CYS A 1 85 ? 16.751 -11.668 -10.210 1.00 60.56 85 CYS A C 1
ATOM 632 O O . CYS A 1 85 ? 16.037 -11.754 -9.219 1.00 60.56 85 CYS A O 1
ATOM 634 N N . ASP A 1 86 ? 17.676 -12.585 -10.470 1.00 55.94 86 ASP A N 1
ATOM 635 C CA . ASP A 1 86 ? 18.059 -13.596 -9.483 1.00 55.94 86 ASP A CA 1
ATOM 636 C C . ASP A 1 86 ? 18.940 -12.931 -8.409 1.00 55.94 86 ASP A C 1
ATOM 638 O O . ASP A 1 86 ? 20.169 -12.973 -8.451 1.00 55.94 86 ASP A O 1
ATOM 642 N N . GLY A 1 87 ? 18.324 -12.208 -7.470 1.00 57.91 87 GLY A N 1
ATOM 643 C CA . GLY A 1 87 ? 19.056 -11.527 -6.403 1.00 57.91 87 GLY A CA 1
ATOM 644 C C . GLY A 1 87 ? 18.186 -10.709 -5.443 1.00 57.91 87 GLY A C 1
ATOM 645 O O . GLY A 1 87 ? 16.979 -10.590 -5.642 1.00 57.91 87 GLY A O 1
ATOM 646 N N . PRO A 1 88 ? 18.789 -10.083 -4.412 1.00 56.66 88 PRO A N 1
ATOM 647 C CA . PRO A 1 88 ? 18.074 -9.331 -3.370 1.00 56.66 88 PRO A CA 1
ATOM 648 C C . PRO A 1 88 ? 17.184 -8.199 -3.905 1.00 56.66 88 PRO A C 1
ATOM 650 O O . PRO A 1 88 ? 16.231 -7.794 -3.251 1.00 56.66 88 PRO A O 1
ATOM 653 N N . LEU A 1 89 ? 17.475 -7.705 -5.114 1.00 54.19 89 LEU A N 1
ATOM 654 C CA . LEU A 1 89 ? 16.673 -6.698 -5.810 1.00 54.19 89 LEU A CA 1
ATOM 655 C C . LEU A 1 89 ? 15.266 -7.202 -6.179 1.00 54.19 89 LEU A C 1
ATOM 657 O O . LEU A 1 89 ? 14.356 -6.382 -6.262 1.00 54.19 89 LEU A O 1
ATOM 661 N N . SER A 1 90 ? 15.068 -8.517 -6.340 1.00 59.38 90 SER A N 1
ATOM 662 C CA . SER A 1 90 ? 13.744 -9.129 -6.544 1.00 59.38 90 SER A CA 1
ATOM 663 C C . SER A 1 90 ? 12.855 -9.057 -5.302 1.00 59.38 90 SER A C 1
ATOM 665 O O . SER A 1 90 ? 11.635 -9.141 -5.419 1.00 59.38 90 SER A O 1
ATOM 667 N N . ALA A 1 91 ? 13.445 -8.902 -4.114 1.00 64.56 91 ALA A N 1
ATOM 668 C CA . ALA A 1 91 ? 12.746 -8.885 -2.831 1.00 64.56 91 ALA A CA 1
ATOM 669 C C . ALA A 1 91 ? 12.389 -7.454 -2.390 1.00 64.56 91 ALA A C 1
ATOM 671 O O . ALA A 1 91 ? 12.563 -7.081 -1.232 1.00 64.56 91 ALA A O 1
ATOM 672 N N . SER A 1 92 ? 11.942 -6.621 -3.332 1.00 79.31 92 SER A N 1
ATOM 673 C CA . SER A 1 92 ? 11.574 -5.231 -3.065 1.00 79.31 92 SER A CA 1
ATOM 674 C C . SER A 1 92 ? 10.099 -5.000 -3.350 1.00 79.31 92 SER A C 1
ATOM 676 O O . SER A 1 92 ? 9.603 -5.359 -4.418 1.00 79.31 92 SER A O 1
ATOM 678 N N . ALA A 1 93 ? 9.403 -4.299 -2.451 1.00 80.38 93 ALA A N 1
ATOM 679 C CA . ALA A 1 93 ? 7.991 -3.937 -2.637 1.00 80.38 93 ALA A CA 1
ATOM 680 C C . ALA A 1 93 ? 7.749 -2.928 -3.779 1.00 80.38 93 ALA A C 1
ATOM 682 O O . ALA A 1 93 ? 6.625 -2.508 -4.035 1.00 80.38 93 ALA A O 1
ATOM 683 N N . ARG A 1 94 ? 8.800 -2.563 -4.520 1.00 84.94 94 ARG A N 1
ATOM 684 C CA . ARG A 1 94 ? 8.703 -1.863 -5.805 1.00 84.94 94 ARG A CA 1
ATOM 685 C C . ARG A 1 94 ? 8.115 -2.743 -6.912 1.00 84.94 94 ARG A C 1
ATOM 687 O O . ARG A 1 94 ? 7.541 -2.187 -7.851 1.00 84.94 94 ARG A O 1
ATOM 694 N N . TYR A 1 95 ? 8.254 -4.065 -6.801 1.00 89.94 95 TYR A N 1
ATOM 695 C CA . TYR A 1 95 ? 7.721 -5.043 -7.748 1.00 89.94 95 TYR A CA 1
ATOM 696 C C . TYR A 1 95 ? 6.408 -5.638 -7.246 1.00 89.94 95 TYR A C 1
ATOM 698 O O . TYR A 1 95 ? 6.292 -6.008 -6.079 1.00 89.94 95 TYR A O 1
ATOM 706 N N . GLY A 1 96 ? 5.429 -5.751 -8.139 1.00 88.88 96 GLY A N 1
ATOM 707 C CA . GLY A 1 96 ? 4.067 -6.172 -7.837 1.00 88.88 96 GLY A CA 1
ATOM 708 C C . GLY A 1 96 ? 4.003 -7.575 -7.256 1.00 88.88 96 GLY A C 1
ATOM 709 O O . GLY A 1 96 ? 3.337 -7.762 -6.245 1.00 88.88 96 GLY A O 1
ATOM 710 N N . ALA A 1 97 ? 4.741 -8.534 -7.823 1.00 88.88 97 ALA A N 1
ATOM 711 C CA . ALA A 1 97 ? 4.787 -9.906 -7.310 1.00 88.88 97 ALA A CA 1
ATOM 712 C C . ALA A 1 97 ? 5.162 -9.954 -5.815 1.00 88.88 97 ALA A C 1
ATOM 714 O O . ALA A 1 97 ? 4.396 -10.464 -4.996 1.00 88.88 97 ALA A O 1
ATOM 715 N N . PHE A 1 98 ? 6.281 -9.324 -5.440 1.00 89.50 98 PHE A N 1
ATOM 716 C CA . PHE A 1 98 ? 6.725 -9.258 -4.046 1.00 89.50 98 PHE A CA 1
ATOM 717 C C . PHE A 1 98 ? 5.796 -8.398 -3.173 1.00 89.50 98 PHE A C 1
ATOM 719 O O . PHE A 1 98 ? 5.444 -8.793 -2.063 1.00 89.50 98 PHE A O 1
ATOM 726 N N . ALA A 1 99 ? 5.342 -7.241 -3.670 1.00 91.94 99 ALA A N 1
ATOM 727 C CA . ALA A 1 99 ? 4.435 -6.348 -2.945 1.00 91.94 99 ALA A CA 1
ATOM 728 C C . ALA A 1 99 ? 3.076 -6.996 -2.627 1.00 91.94 99 ALA A C 1
ATOM 730 O O . ALA A 1 99 ? 2.467 -6.699 -1.597 1.00 91.94 99 ALA A O 1
ATOM 731 N N . MET A 1 100 ? 2.581 -7.865 -3.508 1.00 94.00 100 MET A N 1
ATOM 732 C CA . MET A 1 100 ? 1.359 -8.636 -3.286 1.00 94.00 100 MET A CA 1
ATOM 733 C C . MET A 1 100 ? 1.590 -9.770 -2.292 1.00 94.00 100 MET A C 1
ATOM 735 O O . MET A 1 100 ? 0.773 -9.945 -1.388 1.00 94.00 100 MET A O 1
ATOM 739 N N . GLU A 1 101 ? 2.706 -10.493 -2.409 1.00 91.69 101 GLU A N 1
ATOM 740 C CA . GLU A 1 101 ? 3.067 -11.563 -1.477 1.00 91.69 101 GLU A CA 1
ATOM 741 C C . GLU A 1 101 ? 3.144 -11.047 -0.034 1.00 91.69 101 GLU A C 1
ATOM 743 O O . GLU A 1 101 ? 2.497 -11.604 0.856 1.00 91.69 101 GLU A O 1
ATOM 748 N N . ILE A 1 102 ? 3.866 -9.947 0.216 1.00 91.19 102 ILE A N 1
ATOM 749 C CA . ILE A 1 102 ? 3.986 -9.394 1.574 1.00 91.19 102 ILE A CA 1
ATOM 750 C C . ILE A 1 102 ? 2.643 -8.890 2.115 1.00 91.19 102 ILE A C 1
ATOM 752 O O . ILE A 1 102 ? 2.359 -9.079 3.298 1.00 91.19 102 ILE A O 1
ATOM 756 N N . LEU A 1 103 ? 1.804 -8.283 1.266 1.00 94.12 103 LEU A N 1
ATOM 757 C CA . LEU A 1 103 ? 0.499 -7.758 1.663 1.00 94.12 103 LEU A CA 1
ATOM 758 C C . LEU A 1 103 ? -0.433 -8.899 2.080 1.00 94.12 103 LEU A C 1
ATOM 760 O O . LEU A 1 103 ? -0.998 -8.867 3.171 1.00 94.12 103 LEU A O 1
ATOM 764 N N . ILE A 1 104 ? -0.556 -9.926 1.237 1.00 94.12 104 ILE A N 1
ATOM 765 C CA . ILE A 1 104 ? -1.414 -11.088 1.492 1.00 94.12 104 ILE A CA 1
ATOM 766 C C . ILE A 1 104 ? -0.920 -11.851 2.721 1.00 94.12 104 ILE A C 1
ATOM 768 O O . ILE A 1 104 ? -1.710 -12.146 3.614 1.00 94.12 104 ILE A O 1
ATOM 772 N N . ASN A 1 105 ? 0.386 -12.103 2.827 1.00 92.38 105 ASN A N 1
ATOM 773 C CA . ASN A 1 105 ? 0.953 -12.790 3.986 1.00 92.38 105 ASN A CA 1
ATOM 774 C C . ASN A 1 105 ? 0.742 -12.016 5.290 1.00 92.38 105 ASN A C 1
ATOM 776 O O . ASN A 1 105 ? 0.609 -12.631 6.343 1.00 92.38 105 ASN A O 1
ATOM 780 N N . HIS A 1 106 ? 0.717 -10.683 5.253 1.00 91.38 106 HIS A N 1
ATOM 781 C CA . HIS A 1 106 ? 0.406 -9.891 6.439 1.00 91.38 106 HIS A CA 1
ATOM 782 C C . HIS A 1 106 ? -1.099 -9.922 6.762 1.00 91.38 106 HIS A C 1
ATOM 784 O O . HIS A 1 106 ? -1.455 -10.013 7.929 1.00 91.38 106 HIS A O 1
ATOM 790 N N . LEU A 1 107 ? -1.981 -9.940 5.760 1.00 90.31 107 LEU A N 1
ATOM 791 C CA . LEU A 1 107 ? -3.434 -10.055 5.964 1.00 90.31 107 LEU A CA 1
ATOM 792 C C . LEU A 1 107 ? -3.885 -11.429 6.482 1.00 90.31 107 LEU A C 1
ATOM 794 O O . LEU A 1 107 ? -4.912 -11.519 7.149 1.00 90.31 107 LEU A O 1
ATOM 798 N N . LEU A 1 108 ? -3.151 -12.494 6.146 1.00 89.00 108 LEU A N 1
ATOM 799 C CA . LEU A 1 108 ? -3.477 -13.869 6.539 1.00 89.00 108 LEU A CA 1
ATOM 800 C C . LEU A 1 108 ? -2.929 -14.284 7.913 1.00 89.00 108 LEU A C 1
ATOM 802 O O . LEU A 1 108 ? -3.256 -15.385 8.360 1.00 89.00 108 LEU A O 1
ATOM 806 N N . LYS A 1 109 ? -2.112 -13.446 8.564 1.00 75.69 109 LYS A N 1
ATOM 807 C CA . LYS A 1 109 ? -1.694 -13.666 9.960 1.00 75.69 109 LYS A CA 1
ATOM 808 C C . LYS A 1 109 ? -2.889 -13.581 10.906 1.00 75.69 109 LYS A C 1
ATOM 810 O O . LYS A 1 109 ? -2.892 -14.377 11.869 1.00 75.69 109 LYS A O 1
#

Secondary structure (DSSP, 8-state):
--------------THHHHTB--EEEEETTTTEEEEEPPTT-EEEESSS-EEE---SS-B--EEE-TTT--EEEE-BSBS--TT--SGGGSSTTBHHHHHHHHHHHHT-

pLDDT: mean 81.79, std 19.6, range [33.75, 97.94]

Sequence (109 aa):
MNAPTAAAERSAGNGAFREHLAANRYFDRNFNSDAVKILPGEYYVTASELVIVTVLGSCVSACIRDREKGIGGMNHFMLADCAGCDGPLSASARYGAFAMEILINHLLK

Radius of gyration: 14.54 Å; chains: 1; bounding box: 34×33×38 Å